Protein AF-A0A920UHZ0-F1 (afdb_monomer)

Sequence (58 aa):
MLHAAAGGVGLLACQWLSRLGVEVIGTVSTDEKAERASAHGCNHLLITQVRTSRKKGL

Secondary structure (DSSP, 8-state):
-BTTTTSHHHHHHHHHHHHTTPPPEEEESSHHHHHHHHHTT--EEEE-----------

Nearest PDB structures (foldseek):
  1qor-assembly1_B  TM=9.873E-01  e=3.338E-04  Escherichia coli
  3qwb-assembly2_C  TM=9.236E-01  e=6.584E-04  Saccharomyces cerevisiae S288C
  5k1s-assembly2_D  TM=8.654E-01  e=8.124E-03  Myxococcus xanthus DK 1622
  5k1s-assembly2_C  TM=8.380E-01  e=7.590E-03  Myxococcus xanthus DK 1622
  3pi7-assembly1_A-2  TM=9.134E-01  e=8.750E-02  Mesorhizobium loti

Structure (mmCIF, N/CA/C/O backbone):
data_AF-A0A920UHZ0-F1
#
_entry.id   AF-A0A920UHZ0-F1
#
loop_
_atom_site.group_PDB
_atom_site.id
_atom_site.type_symbol
_atom_site.label_atom_id
_atom_site.label_alt_id
_atom_site.label_comp_id
_atom_site.label_asym_id
_atom_site.label_entity_id
_atom_site.label_seq_id
_atom_site.pdbx_PDB_ins_code
_atom_site.Cartn_x
_atom_site.Cartn_y
_atom_site.Cartn_z
_atom_site.occupancy
_atom_site.B_iso_or_equiv
_atom_site.auth_seq_id
_atom_site.auth_comp_id
_atom_site.auth_asym_id
_atom_site.auth_atom_id
_atom_site.pdbx_PDB_model_num
ATOM 1 N N . MET A 1 1 ? -8.211 -1.620 -4.452 1.00 70.69 1 MET A N 1
ATOM 2 C CA . MET A 1 1 ? -7.141 -2.066 -5.371 1.00 70.69 1 MET A CA 1
ATOM 3 C C . MET A 1 1 ? -6.160 -0.915 -5.563 1.00 70.69 1 MET A C 1
ATOM 5 O O . MET A 1 1 ? -6.587 0.139 -6.019 1.00 70.69 1 MET A O 1
ATOM 9 N N . LEU A 1 2 ? -4.898 -1.073 -5.150 1.00 82.38 2 LEU A N 1
ATOM 10 C CA . LEU A 1 2 ? -3.850 -0.043 -5.254 1.00 82.38 2 LEU A CA 1
ATOM 11 C C . LEU A 1 2 ? -2.936 -0.305 -6.456 1.00 82.38 2 LEU A C 1
ATOM 13 O O . LEU A 1 2 ? -2.353 -1.385 -6.581 1.00 82.38 2 LEU A O 1
ATOM 17 N N . HIS A 1 3 ? -2.769 0.704 -7.310 1.00 84.25 3 HIS A N 1
ATOM 18 C CA . HIS A 1 3 ? -1.791 0.660 -8.392 1.00 84.25 3 HIS A CA 1
ATOM 19 C C . HIS A 1 3 ? -0.427 1.148 -7.891 1.00 84.25 3 HIS A C 1
ATOM 21 O O . HIS A 1 3 ? -0.358 2.123 -7.147 1.00 84.25 3 HIS A O 1
ATOM 27 N N . ALA A 1 4 ? 0.652 0.461 -8.283 1.00 83.69 4 ALA A N 1
ATOM 28 C CA . ALA A 1 4 ? 2.011 0.712 -7.793 1.00 83.69 4 ALA A CA 1
ATOM 29 C C . ALA A 1 4 ? 2.115 0.749 -6.250 1.00 83.69 4 ALA A C 1
ATOM 31 O O . ALA A 1 4 ? 2.627 1.710 -5.672 1.00 83.69 4 ALA A O 1
ATOM 32 N N . ALA A 1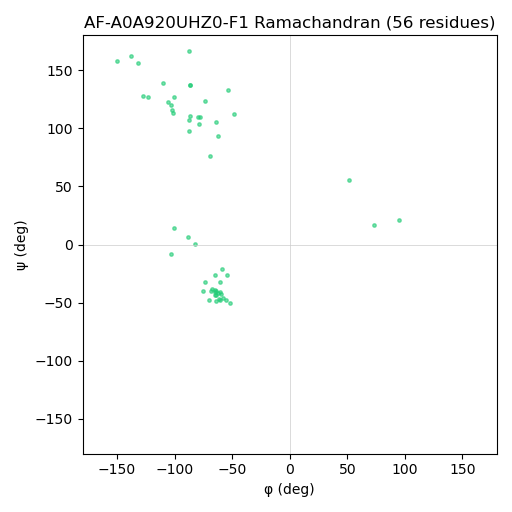 5 ? 1.668 -0.320 -5.579 1.00 86.38 5 ALA A N 1
ATOM 33 C CA . ALA A 1 5 ? 1.577 -0.383 -4.113 1.00 86.38 5 ALA A CA 1
ATOM 34 C C . ALA A 1 5 ? 2.903 -0.071 -3.384 1.00 86.38 5 ALA A C 1
ATOM 36 O O . ALA A 1 5 ? 2.885 0.444 -2.276 1.00 86.38 5 ALA A O 1
ATOM 37 N N . ALA A 1 6 ? 4.050 -0.303 -4.030 1.00 92.56 6 ALA A N 1
ATOM 38 C CA . ALA A 1 6 ? 5.382 -0.044 -3.480 1.00 92.56 6 ALA A CA 1
ATOM 39 C C . ALA A 1 6 ? 5.938 1.379 -3.721 1.00 92.56 6 ALA A C 1
ATOM 41 O O . ALA A 1 6 ? 7.127 1.610 -3.469 1.00 92.56 6 ALA A O 1
ATOM 42 N N . GLY A 1 7 ? 5.143 2.299 -4.281 1.00 91.25 7 GLY A N 1
ATOM 43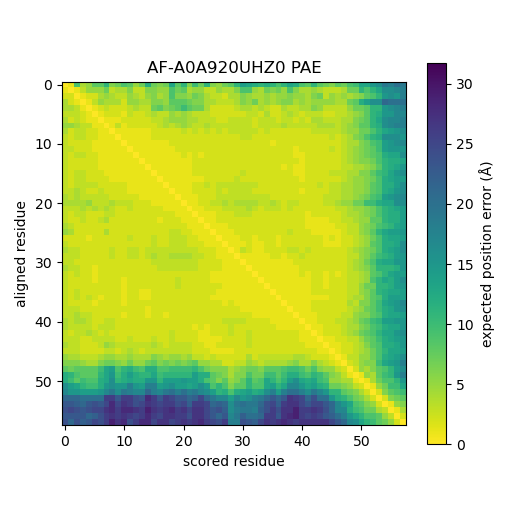 C CA . GLY A 1 7 ? 5.484 3.722 -4.434 1.00 91.25 7 GLY A CA 1
ATOM 44 C C . GLY A 1 7 ? 5.096 4.549 -3.202 1.00 91.25 7 GLY A C 1
ATOM 45 O O . GLY A 1 7 ? 4.330 4.080 -2.370 1.00 91.25 7 GLY A O 1
ATOM 46 N N . GLY A 1 8 ? 5.578 5.792 -3.085 1.00 93.69 8 GLY A N 1
ATOM 47 C CA . GLY A 1 8 ? 5.395 6.608 -1.869 1.00 93.69 8 GLY A CA 1
ATOM 48 C C . GLY A 1 8 ? 3.941 6.717 -1.385 1.00 93.69 8 GLY A C 1
ATOM 49 O O . GLY A 1 8 ? 3.646 6.407 -0.235 1.00 93.69 8 GLY A O 1
ATOM 50 N N . VAL A 1 9 ? 3.011 7.068 -2.280 1.00 94.81 9 VAL A N 1
ATOM 51 C CA . VAL A 1 9 ? 1.573 7.148 -1.951 1.00 94.81 9 VAL A CA 1
ATOM 52 C C . VAL A 1 9 ? 0.977 5.766 -1.670 1.00 94.81 9 VAL A C 1
ATOM 54 O O . VAL A 1 9 ? 0.194 5.611 -0.737 1.00 94.81 9 VAL A O 1
ATOM 57 N N . GLY A 1 10 ? 1.374 4.751 -2.444 1.00 94.38 10 GLY A N 1
ATOM 58 C CA . GLY A 1 10 ? 0.907 3.376 -2.269 1.00 94.38 10 GLY A CA 1
ATOM 59 C C . GLY A 1 10 ? 1.243 2.824 -0.884 1.00 94.38 10 GLY A C 1
ATOM 60 O O . GLY A 1 10 ? 0.374 2.253 -0.229 1.00 94.38 10 GLY A O 1
ATOM 61 N N . LEU A 1 11 ? 2.459 3.080 -0.398 1.00 95.75 11 LEU A N 1
ATOM 62 C CA . LEU A 1 11 ? 2.908 2.643 0.923 1.00 95.75 11 LEU A CA 1
ATOM 63 C C . LEU A 1 11 ? 2.167 3.355 2.057 1.00 95.75 11 LEU A C 1
ATOM 65 O O . LEU A 1 11 ? 1.842 2.723 3.061 1.00 95.75 11 LEU A O 1
ATOM 69 N N . LEU A 1 12 ? 1.879 4.652 1.917 1.00 95.19 12 LEU A N 1
ATOM 70 C CA . LEU A 1 12 ? 1.079 5.386 2.904 1.00 95.19 12 LEU A CA 1
ATOM 71 C C . LEU A 1 12 ? -0.356 4.849 2.966 1.00 95.19 12 LEU A C 1
ATOM 73 O O . LEU A 1 12 ? -0.883 4.623 4.055 1.00 95.19 12 LEU A O 1
ATOM 77 N N . ALA A 1 13 ? -0.962 4.584 1.806 1.00 94.62 13 ALA A N 1
ATOM 78 C CA . ALA A 1 13 ? -2.301 4.013 1.730 1.00 94.62 13 ALA A CA 1
ATOM 79 C C . ALA A 1 13 ? -2.363 2.603 2.337 1.00 94.62 13 ALA A C 1
ATOM 81 O O . ALA A 1 13 ? -3.275 2.331 3.113 1.00 94.62 13 ALA A O 1
ATOM 82 N N . CYS A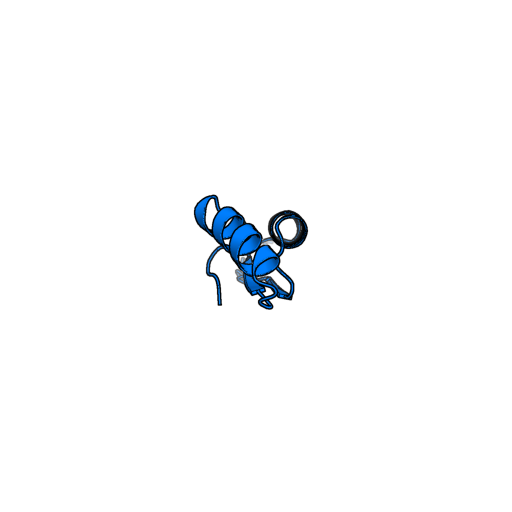 1 14 ? -1.387 1.729 2.052 1.00 94.88 14 CYS A N 1
ATOM 83 C 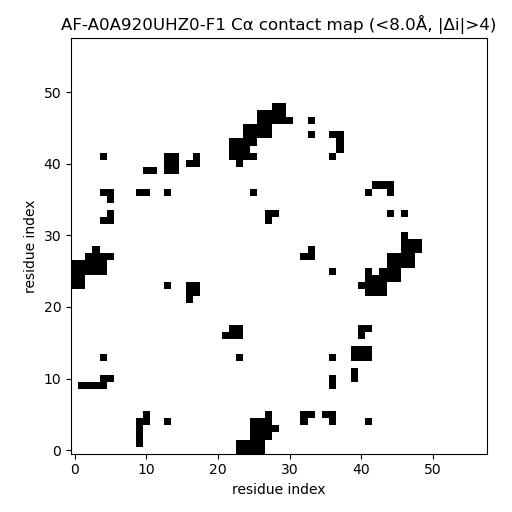CA . CYS A 1 14 ? -1.329 0.385 2.645 1.00 94.88 14 CYS A CA 1
ATOM 84 C C . CYS A 1 14 ? -1.291 0.452 4.179 1.00 94.88 14 CYS A C 1
ATOM 86 O O . CYS A 1 14 ? -2.078 -0.217 4.845 1.00 94.88 14 CYS A O 1
ATOM 88 N N . GLN A 1 15 ? -0.451 1.328 4.738 1.00 95.38 15 GLN A N 1
ATOM 89 C CA . GLN A 1 15 ? -0.320 1.474 6.189 1.00 95.38 15 GLN A CA 1
ATOM 90 C C . GLN A 1 15 ? -1.599 1.998 6.840 1.00 95.38 15 GLN A C 1
ATOM 92 O O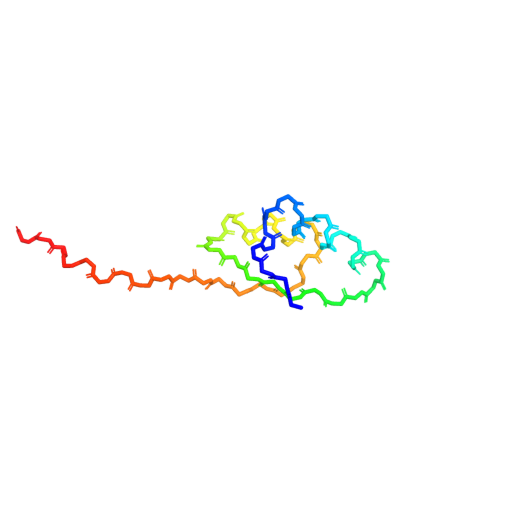 . GLN A 1 15 ? -1.949 1.583 7.945 1.00 95.38 15 GLN A O 1
ATOM 97 N N . TRP A 1 16 ? -2.282 2.938 6.188 1.00 96.00 16 TRP A N 1
ATOM 98 C CA . TRP A 1 16 ? -3.527 3.493 6.707 1.00 96.00 16 TRP A CA 1
ATOM 99 C C . TRP A 1 16 ? -4.666 2.473 6.652 1.00 96.00 16 TRP A C 1
ATOM 101 O O . TRP A 1 16 ? -5.331 2.243 7.658 1.00 96.00 16 TRP A O 1
ATOM 111 N N . LEU A 1 17 ? -4.841 1.805 5.513 1.00 95.06 17 LEU A N 1
ATOM 112 C CA . LEU A 1 17 ? -5.889 0.804 5.318 1.00 95.06 17 LEU A CA 1
ATOM 113 C C . LEU A 1 17 ? -5.695 -0.419 6.222 1.00 95.06 17 LEU A C 1
ATOM 115 O O . LEU A 1 17 ? -6.656 -0.879 6.833 1.00 95.06 17 LEU A O 1
ATOM 119 N N . SER A 1 18 ? -4.453 -0.882 6.390 1.00 92.94 18 SER A N 1
ATOM 120 C CA . SER A 1 18 ? -4.127 -1.965 7.322 1.00 92.94 18 SER A CA 1
ATOM 121 C C . SER A 1 18 ? -4.493 -1.602 8.766 1.00 92.94 18 SER A C 1
ATOM 123 O O . SER A 1 18 ? -5.097 -2.407 9.473 1.00 92.94 18 SER A O 1
ATOM 125 N N . ARG A 1 19 ? -4.231 -0.356 9.194 1.00 95.12 19 ARG A N 1
ATOM 126 C CA . ARG A 1 19 ? -4.654 0.146 10.516 1.00 95.12 19 ARG A CA 1
ATOM 127 C C . ARG A 1 19 ? -6.171 0.234 10.679 1.00 95.12 19 ARG A C 1
ATOM 129 O O . ARG A 1 19 ? -6.654 0.160 11.802 1.00 95.12 19 ARG A O 1
ATOM 136 N N . LEU A 1 20 ? -6.911 0.387 9.584 1.00 96.25 20 LEU A N 1
ATOM 137 C CA . LEU A 1 20 ? -8.375 0.356 9.573 1.00 96.25 20 LEU A CA 1
ATOM 138 C C . LEU A 1 20 ? -8.942 -1.075 9.533 1.00 96.25 20 LEU A C 1
ATOM 140 O O . LEU A 1 20 ? -10.159 -1.234 9.501 1.00 96.25 20 LEU A O 1
ATOM 144 N N . GLY A 1 21 ? -8.091 -2.108 9.526 1.00 95.19 21 GLY A N 1
ATOM 145 C CA . GLY A 1 21 ? -8.515 -3.508 9.433 1.00 95.19 21 GLY A CA 1
ATOM 146 C C . GLY A 1 21 ? -9.010 -3.912 8.042 1.00 95.19 21 GLY A C 1
ATOM 147 O O . GLY A 1 21 ? -9.695 -4.921 7.905 1.00 95.19 21 GLY A O 1
ATOM 148 N N . VAL A 1 22 ? -8.693 -3.124 7.012 1.00 96.06 22 VAL A N 1
ATOM 149 C CA . VAL A 1 22 ? -9.084 -3.403 5.627 1.00 96.06 22 VAL A CA 1
ATOM 150 C C . VAL A 1 22 ? -8.051 -4.316 4.976 1.00 96.06 22 VAL A C 1
ATOM 152 O O . VAL A 1 22 ? -6.849 -4.075 5.088 1.00 96.06 22 VAL A O 1
ATOM 155 N N . GLU A 1 23 ? -8.513 -5.317 4.227 1.00 94.44 23 GLU A N 1
ATOM 156 C CA . GLU A 1 23 ? -7.638 -6.110 3.363 1.00 94.44 23 GLU A CA 1
ATOM 157 C C . GLU A 1 23 ? -7.222 -5.321 2.119 1.00 94.44 23 GLU A C 1
ATOM 159 O O . GLU A 1 23 ? -8.039 -4.851 1.319 1.00 94.44 23 GLU A O 1
ATOM 164 N N . VAL A 1 24 ? -5.913 -5.186 1.935 1.00 93.94 24 VAL A N 1
ATOM 165 C CA . VAL A 1 24 ? -5.327 -4.385 0.866 1.00 93.94 24 VAL A CA 1
ATOM 166 C C . VAL A 1 24 ? -4.817 -5.289 -0.253 1.00 93.94 24 VAL A C 1
ATOM 168 O O . VAL A 1 24 ? -3.906 -6.091 -0.062 1.00 93.94 24 VAL A O 1
ATOM 171 N N . ILE A 1 25 ? -5.369 -5.098 -1.455 1.00 95.19 25 ILE A N 1
ATOM 172 C CA . ILE A 1 25 ? -4.915 -5.750 -2.692 1.00 95.19 25 ILE A CA 1
ATOM 173 C C . ILE A 1 25 ? -4.166 -4.728 -3.556 1.00 95.19 25 ILE A C 1
ATOM 175 O O . ILE A 1 25 ? -4.738 -3.692 -3.930 1.00 95.19 25 ILE A O 1
ATOM 179 N N . GLY A 1 26 ? -2.911 -5.022 -3.898 1.00 94.12 26 GL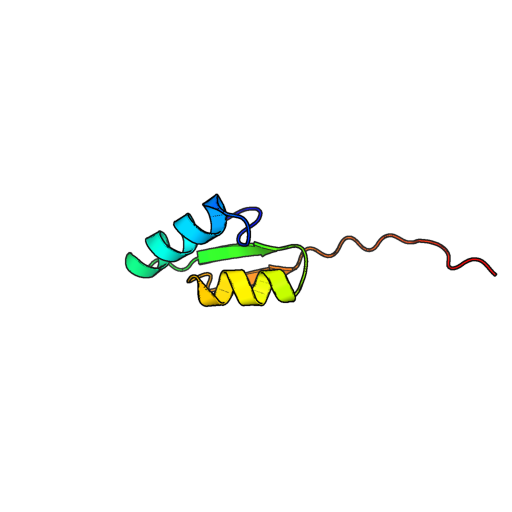Y A N 1
ATOM 180 C CA . GLY A 1 26 ? -2.024 -4.140 -4.656 1.00 94.12 26 GLY A CA 1
ATOM 181 C C . GLY A 1 26 ? -1.311 -4.820 -5.826 1.00 94.12 26 GLY A C 1
ATOM 182 O O . GLY A 1 26 ? -1.113 -6.031 -5.844 1.00 94.12 26 GLY A O 1
ATOM 183 N N . THR A 1 27 ? -0.897 -4.027 -6.815 1.00 95.81 27 THR A N 1
ATOM 184 C CA . THR A 1 27 ? -0.067 -4.497 -7.941 1.00 95.81 27 THR A CA 1
ATOM 185 C C . THR A 1 27 ? 1.348 -3.929 -7.857 1.00 95.81 27 THR A C 1
ATOM 187 O O . THR A 1 27 ? 1.513 -2.729 -7.595 1.00 95.81 27 THR A O 1
ATOM 190 N N . VAL A 1 28 ? 2.359 -4.746 -8.152 1.00 94.69 28 VAL A N 1
ATOM 191 C CA . VAL A 1 28 ? 3.784 -4.367 -8.178 1.00 94.69 28 VAL A CA 1
ATOM 192 C C . VAL A 1 28 ? 4.490 -4.975 -9.388 1.00 94.69 28 VAL A C 1
ATOM 194 O O . VAL A 1 28 ? 3.985 -5.909 -9.988 1.00 94.69 28 VAL A O 1
ATOM 197 N N . SER A 1 29 ? 5.664 -4.455 -9.752 1.00 92.56 29 SER A N 1
ATOM 198 C CA . SER A 1 29 ? 6.384 -4.881 -10.964 1.00 92.56 29 SER A CA 1
ATOM 199 C C . SER A 1 29 ? 7.573 -5.818 -10.712 1.00 92.56 29 SER A C 1
ATOM 201 O O . SER A 1 29 ? 8.197 -6.259 -11.669 1.00 92.56 29 SER A O 1
ATOM 203 N N . THR A 1 30 ? 7.962 -6.036 -9.454 1.00 92.62 30 THR A N 1
ATOM 204 C CA . THR A 1 30 ? 9.115 -6.862 -9.051 1.00 92.62 30 THR A CA 1
ATOM 205 C C . THR A 1 30 ? 8.855 -7.482 -7.679 1.00 92.62 30 THR A C 1
ATOM 207 O O . THR A 1 30 ? 8.071 -6.927 -6.904 1.00 92.62 30 THR A O 1
ATOM 210 N N . ASP A 1 31 ? 9.540 -8.581 -7.360 1.00 93.44 31 ASP A N 1
ATOM 211 C CA . ASP A 1 31 ? 9.443 -9.249 -6.052 1.00 93.44 31 ASP A CA 1
ATOM 212 C C . ASP A 1 31 ? 9.916 -8.343 -4.906 1.00 93.44 31 ASP A C 1
ATOM 214 O O . ASP A 1 31 ? 9.232 -8.191 -3.902 1.00 93.44 31 ASP A O 1
ATOM 218 N N . GLU A 1 32 ? 11.007 -7.606 -5.108 1.00 94.00 32 GLU A N 1
ATOM 219 C CA . GLU A 1 32 ? 11.540 -6.653 -4.121 1.00 94.00 32 GLU A CA 1
ATOM 220 C C . GLU A 1 32 ? 10.533 -5.534 -3.775 1.00 94.00 32 GLU A C 1
ATOM 222 O O . GLU A 1 32 ? 10.436 -5.051 -2.645 1.00 94.00 32 GLU A O 1
ATOM 227 N N . LYS A 1 33 ? 9.702 -5.133 -4.749 1.00 94.69 33 LYS A N 1
ATOM 228 C CA . LYS A 1 33 ? 8.584 -4.209 -4.508 1.00 94.69 33 LYS A CA 1
ATOM 229 C C . LYS A 1 33 ? 7.433 -4.895 -3.771 1.00 94.69 33 LYS A C 1
ATOM 231 O O . LYS A 1 33 ? 6.739 -4.220 -3.012 1.00 94.69 33 LYS A O 1
ATOM 236 N N . ALA A 1 34 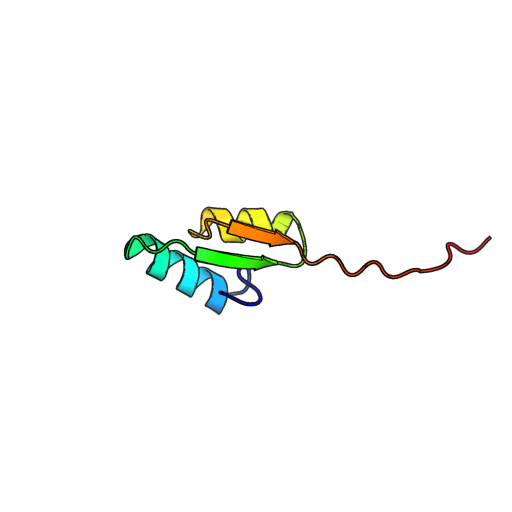? 7.215 -6.189 -3.997 1.00 94.88 34 ALA A N 1
ATOM 237 C CA . ALA A 1 34 ? 6.211 -6.972 -3.287 1.00 94.88 34 ALA A CA 1
ATOM 238 C C . ALA A 1 34 ? 6.553 -7.060 -1.794 1.00 94.88 34 ALA A C 1
ATOM 240 O O . ALA A 1 34 ? 5.716 -6.715 -0.963 1.00 94.88 34 ALA A O 1
ATOM 241 N N . GLU A 1 35 ? 7.797 -7.404 -1.457 1.00 95.56 35 GLU A N 1
ATOM 242 C CA . GLU A 1 35 ? 8.279 -7.444 -0.069 1.00 95.56 35 GLU A CA 1
ATOM 243 C C . GLU A 1 35 ? 8.070 -6.103 0.635 1.00 95.56 35 GLU A C 1
ATOM 245 O O . GLU A 1 35 ? 7.480 -6.044 1.717 1.00 95.56 35 GLU A O 1
ATOM 250 N N . ARG A 1 36 ? 8.458 -5.005 -0.028 1.00 96.06 36 ARG A N 1
ATOM 251 C CA . ARG A 1 36 ? 8.254 -3.661 0.516 1.00 96.06 36 ARG A CA 1
ATOM 252 C C . ARG A 1 36 ? 6.774 -3.352 0.740 1.00 96.06 36 ARG A C 1
ATOM 254 O O . ARG A 1 36 ? 6.413 -2.869 1.805 1.00 96.06 36 ARG A O 1
ATOM 261 N N . ALA A 1 37 ? 5.902 -3.621 -0.229 1.00 95.56 37 ALA A N 1
ATOM 262 C CA . ALA A 1 37 ? 4.469 -3.362 -0.074 1.00 95.56 37 ALA A CA 1
ATOM 263 C C . ALA A 1 37 ? 3.834 -4.221 1.040 1.00 95.56 37 ALA A C 1
ATOM 265 O O . ALA A 1 37 ? 3.028 -3.706 1.815 1.00 95.56 37 ALA A O 1
ATOM 266 N N . SER A 1 38 ? 4.231 -5.492 1.158 1.00 95.00 38 SER A N 1
ATOM 267 C CA . SER A 1 38 ? 3.768 -6.412 2.207 1.00 95.00 38 SER A CA 1
ATOM 268 C C . SER A 1 38 ? 4.136 -5.910 3.606 1.00 95.00 38 SER A C 1
ATOM 270 O O . SER A 1 38 ? 3.263 -5.773 4.465 1.00 95.00 38 SER A O 1
ATOM 272 N N . ALA A 1 39 ? 5.391 -5.487 3.802 1.00 96.31 39 ALA A N 1
ATOM 273 C CA . ALA A 1 39 ? 5.864 -4.909 5.064 1.00 96.31 39 ALA A CA 1
ATOM 274 C C . ALA A 1 39 ? 5.094 -3.643 5.494 1.00 96.31 39 ALA A C 1
ATOM 276 O O . ALA A 1 39 ? 5.077 -3.289 6.672 1.00 96.31 39 ALA A O 1
ATOM 277 N N . HIS A 1 40 ? 4.435 -2.967 4.551 1.00 95.94 40 HIS A N 1
ATOM 278 C CA . HIS A 1 40 ? 3.638 -1.766 4.790 1.00 95.94 40 HIS A CA 1
ATOM 279 C C . HIS A 1 40 ? 2.124 -2.029 4.852 1.00 95.94 40 HIS A C 1
ATOM 281 O O . HIS A 1 40 ? 1.347 -1.076 4.818 1.00 95.94 40 HIS A O 1
ATOM 287 N N . GLY A 1 41 ? 1.691 -3.286 4.976 1.00 92.69 41 GLY A N 1
ATOM 288 C CA . GLY A 1 41 ? 0.285 -3.638 5.198 1.00 92.69 41 GLY A CA 1
ATOM 289 C C . GLY A 1 41 ? -0.496 -3.981 3.929 1.00 92.69 41 GLY A C 1
ATOM 290 O O . GLY A 1 41 ? -1.720 -3.890 3.928 1.00 92.69 41 GLY A O 1
ATOM 291 N N . CYS A 1 42 ? 0.188 -4.349 2.840 1.00 94.56 42 CYS A N 1
ATOM 292 C CA . CYS A 1 42 ? -0.455 -4.900 1.647 1.00 94.56 42 CYS A CA 1
ATOM 293 C C . CYS A 1 42 ? -0.629 -6.422 1.787 1.00 94.56 42 CYS A C 1
ATOM 295 O O . CYS A 1 42 ? 0.356 -7.153 1.769 1.00 94.56 42 CYS A O 1
ATOM 297 N N . ASN A 1 43 ? -1.866 -6.905 1.924 1.00 95.19 43 ASN A N 1
ATOM 298 C CA . ASN A 1 43 ? -2.164 -8.321 2.185 1.00 95.19 43 ASN A CA 1
ATOM 299 C C . ASN A 1 43 ? -1.998 -9.203 0.943 1.00 95.19 43 ASN A C 1
ATOM 301 O O . ASN A 1 43 ? -1.501 -10.324 1.031 1.00 95.19 43 ASN A O 1
ATOM 305 N N . HIS A 1 44 ? -2.419 -8.699 -0.217 1.00 94.25 44 HIS A N 1
ATOM 306 C CA . HIS A 1 44 ? -2.401 -9.455 -1.466 1.00 94.25 44 HIS A CA 1
ATOM 307 C C . HIS A 1 44 ? -1.684 -8.668 -2.549 1.00 94.25 44 HIS A C 1
ATOM 309 O O . HIS A 1 44 ? -2.025 -7.518 -2.836 1.00 94.25 44 HIS A O 1
ATOM 315 N N . LEU A 1 45 ? -0.709 -9.311 -3.184 1.00 94.50 45 LEU A N 1
ATOM 316 C CA . LEU A 1 45 ? 0.147 -8.681 -4.176 1.00 94.50 45 LEU A CA 1
ATOM 317 C C . LEU A 1 45 ? 0.084 -9.430 -5.499 1.00 94.50 45 LEU A C 1
ATOM 319 O O . LEU A 1 45 ? 0.318 -10.633 -5.571 1.00 94.50 45 LEU A O 1
ATOM 323 N N . LEU A 1 46 ? -0.210 -8.682 -6.557 1.00 93.62 46 LEU A N 1
ATOM 324 C CA . LEU A 1 46 ? -0.148 -9.155 -7.931 1.00 93.62 46 LEU A CA 1
ATOM 325 C C . LEU A 1 46 ? 1.127 -8.618 -8.575 1.00 93.62 46 LEU A C 1
ATOM 327 O O . LEU A 1 46 ? 1.287 -7.405 -8.746 1.00 93.62 46 LEU A O 1
ATOM 331 N N . ILE A 1 47 ? 2.032 -9.524 -8.937 1.00 91.62 47 ILE A N 1
ATOM 332 C CA . ILE A 1 47 ? 3.282 -9.169 -9.606 1.00 91.62 47 ILE A CA 1
ATOM 333 C C . ILE A 1 47 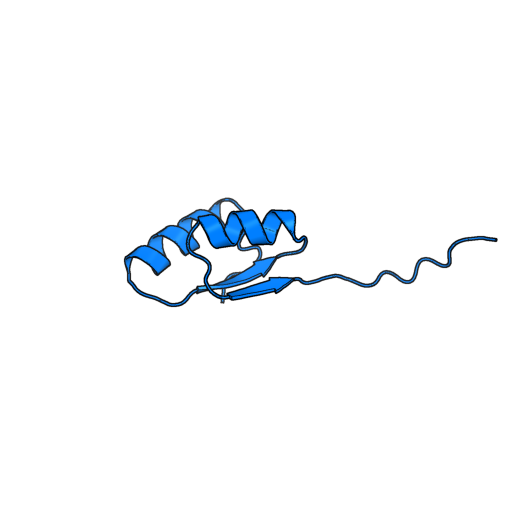? 3.033 -9.116 -11.110 1.00 91.62 47 ILE A C 1
ATOM 335 O O . ILE A 1 47 ? 2.862 -10.138 -11.774 1.00 91.62 47 ILE A O 1
ATOM 339 N N . THR A 1 48 ? 3.001 -7.904 -11.654 1.00 88.00 48 THR A N 1
ATOM 340 C CA . THR A 1 48 ? 2.808 -7.657 -13.077 1.00 88.00 48 THR A CA 1
ATOM 341 C C . THR A 1 48 ? 4.159 -7.692 -13.782 1.00 88.00 48 THR A C 1
ATOM 343 O O . THR A 1 48 ? 4.924 -6.730 -13.803 1.00 88.00 48 THR A O 1
ATOM 346 N N . GLN A 1 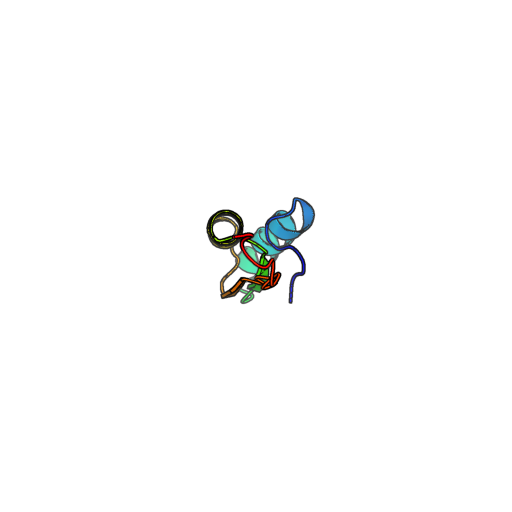49 ? 4.467 -8.843 -14.368 1.00 78.44 49 GLN A N 1
ATOM 347 C CA . GLN A 1 49 ? 5.659 -9.038 -15.184 1.00 78.44 49 GLN A CA 1
ATOM 348 C C . GLN A 1 49 ? 5.266 -8.984 -16.658 1.00 78.44 49 GLN A C 1
ATOM 350 O O . GLN A 1 49 ? 4.543 -9.839 -17.171 1.00 78.44 49 GLN A O 1
ATOM 355 N N . VAL A 1 50 ? 5.736 -7.951 -17.356 1.00 74.81 50 VAL A N 1
ATOM 356 C CA . VAL A 1 50 ? 5.568 -7.847 -18.806 1.00 74.81 50 VAL A CA 1
ATOM 357 C C . VAL A 1 50 ? 6.615 -8.751 -19.449 1.00 74.81 50 VAL A C 1
ATOM 359 O O . VAL A 1 50 ? 7.792 -8.393 -19.509 1.00 74.81 50 VAL A O 1
ATOM 362 N N . ARG A 1 51 ? 6.203 -9.929 -19.939 1.00 71.31 51 ARG A N 1
ATOM 363 C CA . ARG A 1 51 ? 7.060 -10.781 -20.782 1.00 71.31 51 ARG A CA 1
ATOM 364 C C . ARG A 1 51 ? 7.388 -10.025 -22.064 1.00 71.31 51 ARG A C 1
ATOM 366 O O . ARG A 1 51 ? 6.645 -10.072 -23.040 1.00 71.31 51 ARG A O 1
ATOM 373 N N . THR A 1 52 ? 8.517 -9.332 -22.080 1.00 69.31 52 THR A N 1
ATOM 374 C CA . THR A 1 52 ? 9.075 -8.807 -23.322 1.00 69.31 52 THR A CA 1
ATOM 375 C C . THR A 1 52 ? 9.752 -9.969 -24.032 1.00 69.31 52 THR A C 1
ATOM 377 O O . THR A 1 52 ? 10.778 -10.475 -23.583 1.00 69.31 52 THR A O 1
ATOM 380 N N . SER A 1 53 ? 9.170 -10.419 -25.144 1.00 68.19 53 SER A N 1
ATOM 381 C CA . SER A 1 53 ? 9.837 -11.342 -26.063 1.00 68.19 53 SER A CA 1
ATOM 382 C C . SER A 1 53 ? 10.973 -10.592 -26.765 1.00 68.19 53 SER A C 1
ATOM 384 O O . SER A 1 53 ? 10.840 -10.149 -27.903 1.00 68.19 53 SER A O 1
ATOM 386 N N . ARG A 1 54 ? 12.098 -10.368 -26.075 1.00 66.81 54 ARG A N 1
ATOM 387 C CA . ARG A 1 54 ? 13.350 -10.080 -26.775 1.00 66.81 54 ARG A CA 1
ATOM 388 C C . ARG A 1 54 ? 13.888 -11.422 -27.246 1.00 66.81 54 ARG A C 1
ATOM 390 O O . ARG A 1 54 ? 14.322 -12.229 -26.427 1.00 66.81 54 ARG A O 1
ATOM 397 N N . LYS A 1 55 ? 13.856 -11.655 -28.562 1.00 56.72 55 LYS A N 1
ATOM 398 C CA . LYS A 1 55 ? 14.695 -12.674 -29.201 1.00 56.72 55 LYS A CA 1
ATOM 399 C C . LYS A 1 55 ? 16.118 -12.471 -28.675 1.00 56.72 55 LYS A C 1
ATOM 401 O O . LYS A 1 55 ? 16.725 -11.434 -28.932 1.00 56.72 55 LYS A O 1
ATOM 406 N N . LYS A 1 56 ? 16.605 -13.428 -27.885 1.00 57.03 56 LYS A N 1
ATOM 407 C CA . LYS A 1 56 ? 18.012 -13.528 -27.509 1.00 57.03 56 LYS A CA 1
ATOM 408 C C . LYS A 1 56 ? 18.744 -13.783 -28.826 1.00 57.03 56 LYS A C 1
ATOM 410 O O . LYS A 1 56 ? 18.535 -14.828 -29.435 1.00 57.03 56 LYS A O 1
ATOM 415 N N . GLY A 1 57 ? 19.419 -12.749 -29.324 1.00 61.94 57 GLY A N 1
ATOM 416 C CA . GLY A 1 57 ? 20.190 -12.808 -30.557 1.00 61.94 57 GLY A CA 1
ATOM 417 C C . GLY A 1 57 ? 21.177 -13.965 -30.488 1.00 61.94 57 GLY A C 1
ATOM 418 O O . GLY A 1 57 ? 21.810 -14.169 -29.450 1.00 61.94 57 GLY A O 1
ATOM 419 N N . LEU A 1 58 ? 21.184 -14.726 -31.579 1.00 51.81 58 LEU A N 1
ATOM 420 C CA . LEU A 1 58 ? 22.222 -15.669 -31.964 1.00 51.81 58 LEU A CA 1
ATOM 421 C C . LEU A 1 58 ? 23.560 -14.932 -32.115 1.00 51.81 58 LEU A C 1
ATOM 423 O O . LEU A 1 58 ? 23.510 -13.765 -32.574 1.00 51.81 58 LEU A O 1
#

Solvent-accessible surface area (backbone atoms only — not comparable to full-atom values): 3294 Å² total; per-residue (Å²): 122,40,76,51,20,59,39,78,68,29,33,54,50,22,42,52,38,36,74,70,74,43,88,31,43,28,32,26,72,43,68,76,37,41,55,54,19,39,80,29,37,30,74,39,77,45,73,56,72,82,84,72,85,68,80,79,78,131

pLDDT: mean 88.31, std 11.65, range [51.81, 96.31]

Radius of gyration: 13.79 Å; Cα contacts (8 Å, |Δi|>4): 95; chains: 1; bounding box: 31×23×42 Å

Mean predicted aligned error: 5.73 Å

Foldseek 3Di:
DEELLLDPVNLVVQQVCQVVVHAAEYEHADVVSVVNSVVSRHNHYDHDHDPDPDPPDD